Protein AF-A0A7G2T806-F1 (afdb_monomer)

Structure (mmCIF, N/CA/C/O backbone):
data_AF-A0A7G2T806-F1
#
_entry.id   AF-A0A7G2T806-F1
#
loop_
_atom_site.group_PDB
_atom_site.id
_atom_site.type_symbol
_atom_site.label_atom_id
_atom_site.label_alt_id
_atom_site.label_comp_id
_atom_site.label_asym_id
_atom_site.label_entity_id
_atom_site.label_seq_id
_atom_site.pdbx_PDB_ins_code
_atom_site.Cartn_x
_atom_site.Cartn_y
_atom_site.Cartn_z
_atom_site.occupancy
_atom_site.B_iso_or_equiv
_atom_site.auth_seq_id
_atom_site.auth_comp_id
_atom_site.auth_asym_id
_atom_site.auth_atom_id
_atom_site.pdbx_PDB_model_num
ATOM 1 N N . SER A 1 1 ? 8.020 -15.456 20.605 1.00 43.50 1 SER A N 1
ATOM 2 C CA . SER A 1 1 ? 7.090 -15.960 19.580 1.00 43.50 1 SER A CA 1
ATOM 3 C C . SER A 1 1 ? 6.884 -14.900 18.518 1.00 43.50 1 SER A C 1
ATOM 5 O O . SER A 1 1 ? 6.192 -13.926 18.772 1.00 43.50 1 SER A O 1
ATOM 7 N N . VAL A 1 2 ? 7.524 -15.080 17.362 1.00 41.25 2 VAL A N 1
ATOM 8 C CA . VAL A 1 2 ? 7.522 -14.189 16.179 1.00 41.25 2 VAL A CA 1
ATOM 9 C C . VAL A 1 2 ? 6.263 -14.452 15.332 1.00 41.25 2 VAL A C 1
ATOM 11 O O . VAL A 1 2 ? 6.319 -14.636 14.124 1.00 41.25 2 VAL A O 1
ATOM 14 N N . ASN A 1 3 ? 5.105 -14.598 15.983 1.00 41.94 3 ASN A N 1
ATOM 15 C CA . ASN A 1 3 ? 3.905 -15.166 15.347 1.00 41.94 3 ASN A CA 1
ATOM 16 C C . ASN A 1 3 ? 2.824 -14.126 15.012 1.00 41.94 3 ASN A C 1
ATOM 18 O O . ASN A 1 3 ? 1.740 -14.507 14.590 1.00 41.94 3 ASN A O 1
ATOM 22 N N . TYR A 1 4 ? 3.125 -12.831 15.151 1.00 45.28 4 TYR A N 1
ATOM 23 C CA . TYR A 1 4 ? 2.232 -11.732 14.743 1.00 45.28 4 TYR A CA 1
ATOM 24 C C . TYR A 1 4 ? 2.911 -10.695 13.828 1.00 45.28 4 TYR A C 1
ATOM 26 O O . TYR A 1 4 ? 2.282 -9.727 13.416 1.00 45.28 4 TYR A O 1
ATOM 34 N N . GLU A 1 5 ? 4.188 -10.894 13.488 1.00 42.94 5 GLU A N 1
ATOM 35 C CA . GLU A 1 5 ? 5.012 -9.926 12.741 1.00 42.94 5 GLU A CA 1
ATOM 36 C C . GLU A 1 5 ? 5.092 -10.195 11.234 1.00 42.94 5 GLU A C 1
ATOM 38 O O . GLU A 1 5 ? 5.618 -9.384 10.471 1.00 42.94 5 GLU A O 1
ATOM 43 N N . MET A 1 6 ? 4.575 -11.327 10.768 1.00 48.59 6 MET A N 1
ATOM 44 C CA . MET A 1 6 ? 4.637 -11.672 9.357 1.00 48.59 6 MET A CA 1
ATOM 45 C C . MET A 1 6 ? 3.288 -11.413 8.705 1.00 48.59 6 MET A C 1
ATOM 47 O O . MET A 1 6 ? 2.423 -12.274 8.760 1.00 48.59 6 MET A O 1
ATOM 51 N N . THR A 1 7 ? 3.211 -10.242 8.050 1.00 54.28 7 THR A N 1
ATOM 52 C CA . THR A 1 7 ? 2.380 -9.893 6.874 1.00 54.28 7 THR A CA 1
ATOM 53 C C . THR A 1 7 ? 1.186 -8.959 7.064 1.00 54.28 7 THR A C 1
ATOM 55 O O . THR A 1 7 ? 0.091 -9.257 6.603 1.00 54.28 7 THR A O 1
ATOM 58 N N . ASN A 1 8 ? 1.410 -7.796 7.675 1.00 74.81 8 ASN A N 1
ATOM 59 C CA . ASN A 1 8 ? 0.408 -6.731 7.781 1.00 74.81 8 ASN A CA 1
ATOM 60 C C . ASN A 1 8 ? 0.984 -5.388 7.297 1.00 74.81 8 ASN A C 1
ATOM 62 O O . ASN A 1 8 ? 0.961 -4.412 8.036 1.00 74.81 8 ASN A O 1
ATOM 66 N N . SER A 1 9 ? 1.599 -5.331 6.113 1.00 88.81 9 SER A N 1
ATOM 67 C CA . SER A 1 9 ? 2.050 -4.063 5.515 1.00 88.81 9 SER A CA 1
ATOM 68 C C . SER A 1 9 ? 1.859 -4.068 4.004 1.00 88.81 9 SER A C 1
ATOM 70 O O . SER A 1 9 ? 1.898 -5.130 3.373 1.00 88.81 9 SER A O 1
ATOM 72 N N . LEU A 1 10 ? 1.698 -2.884 3.407 1.00 91.31 10 LEU A N 1
ATOM 73 C CA . LEU A 1 10 ? 1.575 -2.769 1.949 1.00 91.31 10 LEU A CA 1
ATOM 74 C C . LEU A 1 10 ? 2.855 -3.251 1.257 1.00 91.31 10 LEU A C 1
ATOM 76 O O . LEU A 1 10 ? 2.804 -3.938 0.237 1.00 91.31 10 LEU A O 1
ATOM 80 N N . ALA A 1 11 ? 4.008 -2.948 1.858 1.00 89.56 11 ALA A N 1
ATOM 81 C CA . ALA A 1 11 ? 5.305 -3.406 1.384 1.00 89.56 11 ALA A CA 1
ATOM 82 C C . ALA A 1 11 ? 5.385 -4.940 1.330 1.00 89.56 11 ALA A C 1
ATOM 84 O O . ALA A 1 11 ? 5.801 -5.496 0.321 1.00 89.56 11 ALA A O 1
ATOM 85 N N . ASP A 1 12 ? 4.953 -5.654 2.374 1.00 88.44 12 ASP A N 1
ATOM 86 C CA . ASP A 1 12 ? 4.938 -7.120 2.345 1.00 88.44 12 ASP A CA 1
ATOM 87 C C . ASP A 1 12 ? 4.063 -7.668 1.209 1.00 88.44 12 ASP A C 1
ATOM 89 O O . ASP A 1 12 ? 4.491 -8.551 0.460 1.00 88.44 12 ASP A O 1
ATOM 93 N N . PHE A 1 13 ? 2.867 -7.105 1.045 1.00 90.31 13 PHE A N 1
ATOM 94 C CA . PHE A 1 13 ? 1.930 -7.536 0.018 1.00 90.31 13 PHE A CA 1
ATOM 95 C C . PHE A 1 13 ? 2.500 -7.358 -1.401 1.00 90.31 13 PHE A C 1
ATOM 97 O O . PHE A 1 13 ? 2.522 -8.304 -2.198 1.00 90.31 13 PHE A O 1
ATOM 104 N N . PHE A 1 14 ? 3.020 -6.170 -1.716 1.00 90.94 14 PHE A N 1
ATOM 105 C CA . PHE A 1 14 ? 3.510 -5.852 -3.060 1.00 90.94 14 PHE A CA 1
ATOM 106 C C . PHE A 1 14 ? 4.915 -6.393 -3.362 1.00 90.94 14 PHE A C 1
ATOM 108 O O . PHE A 1 14 ? 5.203 -6.713 -4.515 1.00 90.94 14 PHE A O 1
ATOM 115 N N . VAL A 1 15 ? 5.772 -6.544 -2.349 1.00 87.94 15 VAL A N 1
ATOM 116 C CA . VAL A 1 15 ? 7.162 -7.002 -2.518 1.00 87.94 15 VAL A CA 1
ATOM 117 C C . VAL A 1 15 ? 7.279 -8.514 -2.353 1.00 87.94 15 VAL A C 1
ATOM 119 O O . VAL A 1 15 ? 7.823 -9.184 -3.225 1.00 87.94 15 VAL A O 1
ATOM 122 N N . ARG A 1 16 ? 6.764 -9.078 -1.253 1.00 85.81 16 ARG A N 1
ATOM 123 C CA . ARG A 1 16 ? 7.011 -10.484 -0.887 1.00 85.81 16 ARG A CA 1
ATOM 124 C C . ARG A 1 16 ? 5.907 -11.433 -1.342 1.00 85.81 16 ARG A C 1
ATOM 126 O O . ARG A 1 16 ? 6.215 -12.528 -1.800 1.00 85.81 16 ARG A O 1
ATOM 133 N N . ARG A 1 17 ? 4.632 -11.044 -1.227 1.00 85.94 17 ARG A N 1
ATOM 134 C CA . ARG A 1 17 ? 3.499 -11.939 -1.543 1.00 85.94 17 ARG A CA 1
ATOM 135 C C . ARG A 1 17 ? 3.149 -11.984 -3.023 1.00 85.94 17 ARG A C 1
ATOM 137 O O . ARG A 1 17 ? 2.762 -13.035 -3.522 1.00 85.94 17 ARG A O 1
ATOM 144 N N . THR A 1 18 ? 3.260 -10.851 -3.708 1.00 88.31 18 THR A N 1
ATOM 145 C CA . THR A 1 18 ? 2.917 -10.752 -5.134 1.00 88.31 18 THR A CA 1
ATOM 146 C C . THR A 1 18 ? 4.132 -10.560 -6.036 1.00 88.31 18 THR A C 1
ATOM 148 O O . THR A 1 18 ? 4.032 -10.820 -7.231 1.00 88.31 18 THR A O 1
ATOM 151 N N . GLY A 1 19 ? 5.261 -10.078 -5.500 1.00 86.25 19 GLY A N 1
ATOM 152 C CA . GLY A 1 19 ? 6.443 -9.723 -6.292 1.00 86.25 19 GLY A CA 1
ATOM 153 C C . GLY A 1 19 ? 6.215 -8.578 -7.287 1.00 86.25 19 GLY A C 1
ATOM 154 O O . GLY A 1 19 ? 7.089 -8.299 -8.107 1.00 86.25 19 GLY A O 1
ATOM 155 N N . ARG A 1 20 ? 5.056 -7.904 -7.247 1.00 87.75 20 ARG A N 1
ATOM 156 C CA . ARG A 1 20 ? 4.668 -6.878 -8.228 1.00 87.75 20 ARG A CA 1
ATOM 157 C C . ARG A 1 20 ? 5.642 -5.713 -8.265 1.00 87.75 20 ARG A C 1
ATOM 159 O O . ARG A 1 20 ? 5.871 -5.188 -9.342 1.00 87.75 20 ARG A O 1
ATOM 166 N N . LEU A 1 21 ? 6.252 -5.358 -7.136 1.00 86.56 21 LEU A N 1
ATOM 167 C CA . LEU A 1 21 ? 7.240 -4.281 -7.099 1.00 86.56 21 LEU A CA 1
ATOM 168 C C . LEU A 1 21 ? 8.443 -4.543 -8.027 1.00 86.56 21 LEU A C 1
ATOM 170 O O . LEU A 1 21 ? 8.934 -3.606 -8.642 1.00 86.56 21 LEU A O 1
ATOM 174 N N . TYR A 1 22 ? 8.869 -5.801 -8.188 1.00 83.56 22 TYR A N 1
ATOM 175 C CA . TYR A 1 22 ? 10.016 -6.156 -9.035 1.00 83.56 22 TYR A CA 1
ATOM 176 C C . TYR A 1 22 ? 9.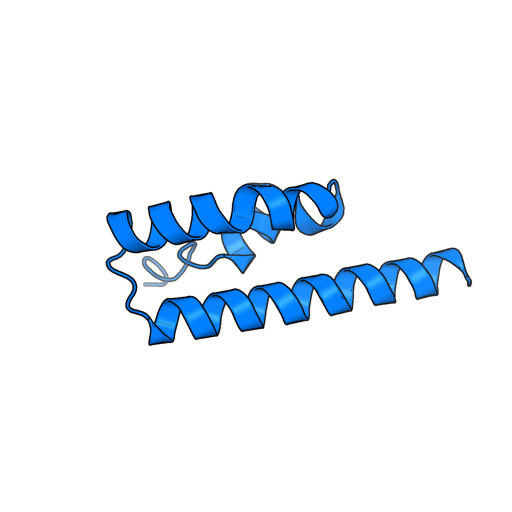627 -6.535 -10.465 1.00 83.56 22 TYR A C 1
ATOM 178 O O . TYR A 1 22 ? 10.357 -6.245 -11.405 1.00 83.56 22 TYR A O 1
ATOM 186 N N . PHE A 1 23 ? 8.485 -7.205 -10.644 1.00 83.81 23 PHE A N 1
ATOM 187 C CA . PHE A 1 23 ? 8.129 -7.805 -11.936 1.00 83.81 23 PHE A CA 1
ATOM 188 C C . PHE A 1 23 ? 7.019 -7.063 -12.685 1.00 83.81 23 PHE A C 1
ATOM 190 O O . PHE A 1 23 ? 6.808 -7.323 -13.867 1.00 83.81 23 PHE A O 1
ATOM 197 N N . ASN A 1 24 ? 6.259 -6.192 -12.011 1.00 86.75 24 ASN A N 1
ATOM 198 C CA . ASN A 1 24 ? 5.124 -5.489 -12.610 1.00 86.75 24 ASN A CA 1
ATOM 199 C C . ASN A 1 24 ? 4.774 -4.195 -11.848 1.00 86.75 24 ASN A C 1
ATOM 201 O O . ASN A 1 24 ? 3.672 -4.045 -11.304 1.00 86.75 24 ASN A O 1
ATOM 205 N N . ILE A 1 25 ? 5.747 -3.285 -11.764 1.00 87.88 25 ILE A N 1
ATOM 206 C CA . ILE A 1 25 ? 5.707 -2.117 -10.875 1.00 87.88 25 ILE A CA 1
ATOM 207 C C . ILE A 1 25 ? 4.521 -1.180 -11.156 1.00 87.88 25 ILE A C 1
ATOM 209 O O . ILE A 1 25 ? 3.905 -0.670 -10.223 1.00 87.88 25 ILE A O 1
ATOM 213 N N . GLU A 1 26 ? 4.107 -1.044 -12.419 1.00 86.44 26 GLU A N 1
ATOM 214 C CA . GLU A 1 26 ? 2.958 -0.218 -12.826 1.00 86.44 26 GLU A CA 1
ATOM 215 C C . GLU A 1 26 ? 1.643 -0.674 -12.177 1.00 86.44 26 GLU A C 1
ATOM 217 O O . GLU A 1 26 ? 0.776 0.138 -11.841 1.00 86.44 26 GLU A O 1
ATOM 222 N N . THR A 1 27 ? 1.499 -1.981 -11.932 1.00 88.88 2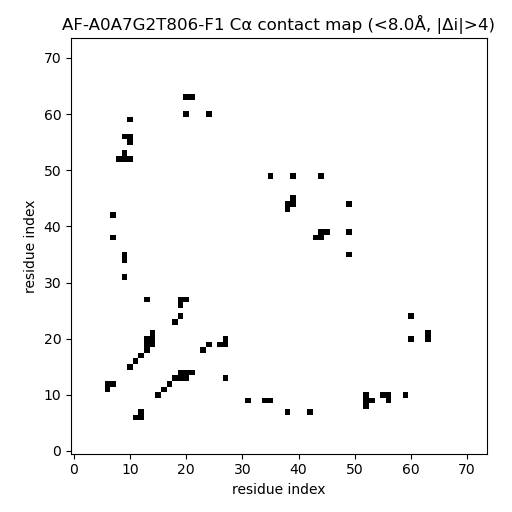7 THR A N 1
ATOM 223 C CA . THR A 1 27 ? 0.296 -2.524 -11.289 1.00 88.88 27 THR A CA 1
ATOM 224 C C . THR A 1 27 ? 0.228 -2.216 -9.798 1.00 88.88 27 THR A C 1
ATOM 226 O O . THR A 1 27 ? -0.862 -2.242 -9.228 1.00 88.88 27 THR A O 1
ATOM 229 N N . VAL A 1 28 ? 1.351 -1.893 -9.146 1.00 89.25 28 VAL A N 1
ATOM 230 C CA . VAL A 1 28 ? 1.359 -1.545 -7.717 1.00 89.25 28 VAL A CA 1
ATOM 231 C C . VAL A 1 28 ? 0.487 -0.316 -7.480 1.00 89.25 28 VAL A C 1
ATOM 233 O O . VAL A 1 28 ? -0.381 -0.353 -6.614 1.00 89.25 28 VAL A O 1
ATOM 236 N N . THR A 1 29 ? 0.634 0.729 -8.296 1.00 85.12 29 THR A N 1
ATOM 237 C CA . THR A 1 29 ? -0.182 1.950 -8.199 1.00 85.12 29 THR A CA 1
ATOM 238 C C . THR A 1 29 ? -1.662 1.675 -8.475 1.00 85.12 29 THR A C 1
ATOM 240 O O . THR A 1 29 ? -2.521 2.215 -7.784 1.00 85.12 29 THR A O 1
ATOM 243 N N . GLN A 1 30 ? -1.969 0.786 -9.427 1.00 90.00 30 GLN A N 1
ATOM 244 C CA . GLN A 1 30 ? -3.348 0.426 -9.788 1.00 90.00 30 GLN A CA 1
ATOM 245 C C . GLN A 1 30 ? -4.082 -0.306 -8.656 1.00 90.00 30 GLN A C 1
ATOM 247 O O . GLN A 1 30 ? -5.242 -0.012 -8.378 1.00 90.00 30 GLN A O 1
ATOM 252 N N . TYR A 1 31 ? -3.414 -1.253 -7.990 1.00 92.06 31 TYR A N 1
ATOM 253 C CA . TYR A 1 31 ? -4.030 -2.068 -6.936 1.00 92.06 31 TYR A CA 1
ATOM 254 C C . TYR A 1 31 ? -3.869 -1.484 -5.531 1.00 92.06 31 TYR A C 1
ATOM 256 O O . TYR A 1 31 ? -4.490 -1.985 -4.593 1.00 92.06 31 TYR A O 1
ATOM 264 N N . ARG A 1 32 ? -3.061 -0.431 -5.364 1.00 93.44 32 ARG A N 1
ATOM 265 C CA . ARG A 1 32 ? -2.766 0.171 -4.059 1.00 93.44 32 ARG A CA 1
ATOM 266 C C . ARG A 1 32 ? -4.026 0.570 -3.304 1.00 93.44 32 ARG A C 1
ATOM 268 O O . ARG A 1 32 ? -4.157 0.216 -2.140 1.00 93.44 32 ARG A O 1
ATOM 275 N N . GLN A 1 33 ? -4.943 1.283 -3.955 1.00 94.31 33 GLN A N 1
ATOM 276 C CA . GLN A 1 33 ? -6.150 1.784 -3.295 1.00 94.31 33 GLN A CA 1
ATOM 277 C C . GLN A 1 33 ? -7.028 0.638 -2.778 1.00 94.31 33 GLN A C 1
ATOM 279 O O . GLN A 1 33 ? -7.481 0.680 -1.637 1.00 94.31 33 GLN A O 1
ATOM 284 N N . GLN A 1 34 ? -7.222 -0.403 -3.593 1.00 94.75 34 GLN A N 1
ATOM 285 C CA . GLN A 1 34 ? -7.989 -1.579 -3.187 1.00 94.75 34 GLN A CA 1
ATOM 286 C C . GLN A 1 34 ? -7.310 -2.305 -2.023 1.00 94.75 34 GLN A C 1
ATOM 288 O O . GLN A 1 34 ? -7.971 -2.631 -1.043 1.00 94.75 34 GLN A O 1
ATOM 293 N N . ALA A 1 35 ? -5.989 -2.497 -2.095 1.00 93.38 35 ALA A N 1
ATOM 294 C CA . ALA A 1 35 ? -5.234 -3.114 -1.012 1.00 93.38 35 ALA A CA 1
ATOM 295 C C . ALA A 1 35 ? -5.367 -2.306 0.286 1.00 93.38 35 ALA A C 1
ATOM 297 O O . ALA A 1 35 ? -5.697 -2.870 1.318 1.00 93.38 35 ALA A O 1
ATOM 298 N N . VAL A 1 36 ? -5.197 -0.982 0.252 1.00 95.00 36 VAL A N 1
ATOM 299 C CA . VAL A 1 36 ? -5.397 -0.129 1.436 1.00 95.00 36 VAL A CA 1
ATOM 300 C C . VAL A 1 36 ? -6.795 -0.320 2.024 1.00 95.00 36 VAL A C 1
ATOM 302 O O . VAL A 1 36 ? -6.9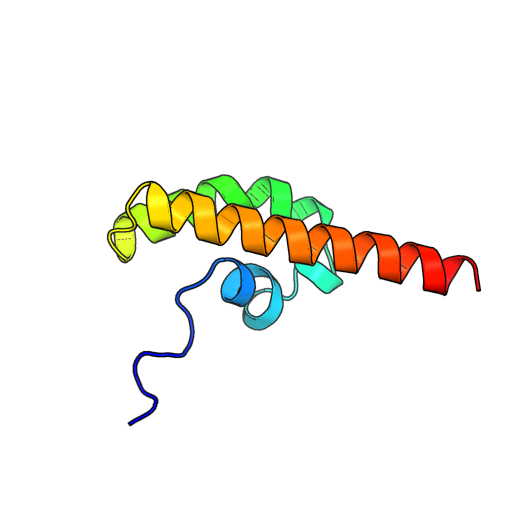14 -0.495 3.233 1.00 95.00 36 VAL A O 1
ATOM 305 N N . GLN A 1 37 ? -7.837 -0.343 1.190 1.00 95.62 37 GLN A N 1
ATOM 306 C CA . GLN A 1 37 ? -9.206 -0.531 1.667 1.00 95.62 37 GLN A CA 1
ATOM 307 C C . GLN A 1 37 ? -9.408 -1.893 2.337 1.00 95.62 37 GLN A C 1
ATOM 309 O O . GLN A 1 37 ? -10.048 -1.972 3.384 1.00 95.62 37 GLN A O 1
ATOM 314 N N . ASP A 1 38 ? -8.844 -2.954 1.766 1.00 93.88 38 ASP A N 1
ATOM 315 C CA . ASP A 1 38 ? -8.900 -4.286 2.361 1.00 93.88 38 ASP A CA 1
ATOM 316 C C . ASP A 1 38 ? -8.179 -4.297 3.717 1.00 93.88 38 ASP A C 1
ATOM 318 O O . ASP A 1 38 ? -8.708 -4.815 4.696 1.00 93.88 38 ASP A O 1
ATOM 322 N N . PHE A 1 39 ? -7.009 -3.664 3.822 1.00 93.06 39 PHE A N 1
ATOM 323 C CA . PHE A 1 39 ? -6.266 -3.583 5.081 1.00 93.06 39 PHE A CA 1
ATOM 324 C C . PHE A 1 39 ? -6.993 -2.743 6.143 1.00 93.06 39 PHE A C 1
ATOM 326 O O . PHE A 1 39 ? -7.005 -3.142 7.304 1.00 93.06 39 PHE A O 1
ATOM 333 N N . ILE A 1 40 ? -7.663 -1.649 5.763 1.00 94.38 40 ILE A N 1
ATOM 334 C CA . ILE A 1 40 ? -8.554 -0.902 6.668 1.00 94.38 40 ILE A CA 1
ATOM 335 C C . ILE A 1 40 ? -9.666 -1.819 7.184 1.00 94.38 40 ILE A C 1
ATOM 337 O O . ILE A 1 40 ? -9.896 -1.883 8.384 1.00 94.38 40 ILE A O 1
ATOM 341 N N . ASN A 1 41 ? -10.320 -2.567 6.293 1.00 93.62 41 ASN A N 1
ATOM 342 C CA . ASN A 1 41 ? -11.472 -3.395 6.650 1.00 93.62 41 ASN A CA 1
ATOM 343 C C . ASN A 1 41 ? -11.106 -4.638 7.479 1.00 93.62 41 ASN A C 1
ATOM 345 O O . ASN A 1 41 ? -11.910 -5.082 8.293 1.00 93.62 41 ASN A O 1
ATOM 349 N N . TYR A 1 42 ? -9.942 -5.246 7.231 1.00 91.19 42 TYR A N 1
ATOM 350 C CA . TYR A 1 42 ? -9.544 -6.507 7.869 1.00 91.19 42 TYR A CA 1
ATOM 351 C C . TYR A 1 42 ? -8.635 -6.325 9.086 1.00 91.19 42 TYR A C 1
ATOM 353 O O . TYR A 1 42 ? -8.581 -7.224 9.925 1.00 91.19 42 TYR A O 1
ATOM 361 N N . LEU A 1 43 ? -7.892 -5.216 9.165 1.00 89.69 43 LEU A N 1
ATOM 362 C CA . LEU A 1 43 ? -6.909 -4.955 10.223 1.00 89.69 43 LEU A CA 1
ATOM 363 C C . LEU A 1 43 ? -7.193 -3.668 11.006 1.00 89.69 43 LEU A C 1
ATOM 365 O O . LEU A 1 43 ? -6.343 -3.263 11.799 1.00 89.69 43 LEU A O 1
ATOM 369 N N . ASP A 1 44 ? -8.342 -3.029 10.765 1.00 91.81 44 ASP A N 1
ATOM 370 C CA . ASP A 1 44 ? -8.791 -1.807 11.439 1.00 91.81 44 ASP A CA 1
ATOM 371 C C . ASP A 1 44 ? -7.740 -0.683 11.403 1.00 91.81 44 ASP A C 1
ATOM 373 O O . ASP A 1 44 ? -7.465 -0.022 12.406 1.00 91.81 44 ASP A O 1
ATOM 377 N N . TRP A 1 45 ? -7.097 -0.480 10.247 1.00 93.56 45 TRP A N 1
ATOM 378 C CA . TRP A 1 45 ? -6.127 0.606 10.093 1.00 93.56 45 TRP A CA 1
ATOM 379 C C . TRP A 1 45 ? -6.797 1.973 10.180 1.00 93.56 45 TRP A C 1
A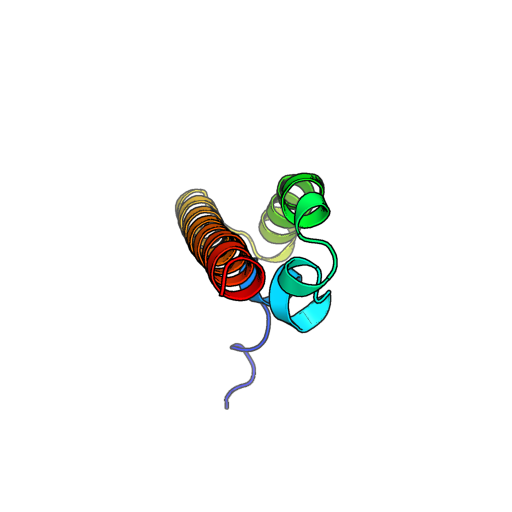TOM 381 O O . TRP A 1 45 ? -7.750 2.262 9.457 1.00 93.56 45 TRP A O 1
ATOM 391 N N . ASP A 1 46 ? -6.225 2.834 11.015 1.00 95.25 46 ASP A N 1
ATOM 392 C CA . ASP A 1 46 ? -6.573 4.245 11.080 1.00 95.25 46 ASP A CA 1
ATOM 393 C C . ASP A 1 46 ? -5.854 5.069 9.999 1.00 95.25 46 ASP A C 1
ATOM 395 O O . ASP A 1 46 ? -4.993 4.591 9.251 1.00 95.25 46 ASP A O 1
ATOM 399 N N . GLU A 1 47 ? -6.227 6.343 9.906 1.00 96.56 47 GLU A N 1
ATOM 400 C CA . GLU A 1 47 ? -5.675 7.273 8.920 1.00 96.56 47 GLU A CA 1
ATOM 401 C C . GLU A 1 47 ? -4.156 7.451 9.067 1.00 96.56 47 GLU A C 1
ATOM 403 O O . GLU A 1 47 ? -3.447 7.547 8.061 1.00 96.56 47 GLU A O 1
ATOM 408 N N . GLU A 1 48 ? -3.640 7.450 10.302 1.00 96.69 48 GLU A N 1
ATOM 409 C CA . GLU A 1 48 ? -2.206 7.575 10.575 1.00 96.69 48 GLU A CA 1
ATOM 410 C C . GLU A 1 48 ? -1.444 6.367 10.020 1.00 96.69 48 GLU A C 1
ATOM 412 O O . GLU A 1 48 ? -0.440 6.522 9.313 1.00 96.69 48 GLU A O 1
ATOM 417 N N . ARG A 1 49 ? -1.953 5.155 10.263 1.00 94.94 49 ARG A N 1
ATOM 418 C CA . ARG A 1 49 ? -1.357 3.928 9.746 1.00 94.94 49 ARG A CA 1
ATOM 419 C C . ARG A 1 49 ? -1.413 3.873 8.227 1.00 94.94 49 ARG A C 1
ATOM 421 O O . ARG A 1 49 ? -0.418 3.507 7.598 1.00 94.94 49 ARG A O 1
ATOM 428 N N . VAL A 1 50 ? -2.538 4.260 7.631 1.00 95.62 50 VAL A N 1
ATOM 429 C CA . VAL A 1 50 ? -2.689 4.329 6.172 1.00 95.62 50 VAL A 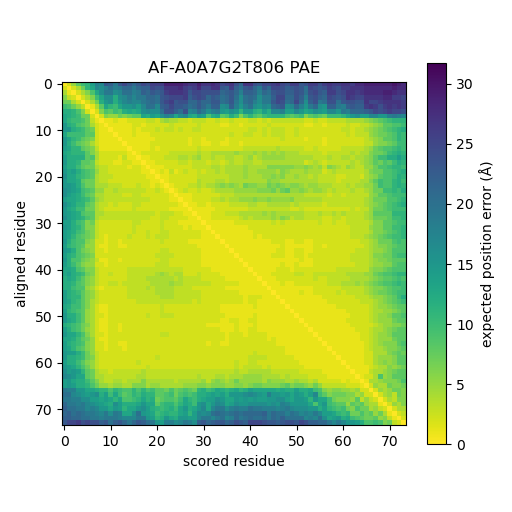CA 1
ATOM 430 C C . VAL A 1 50 ? -1.668 5.296 5.571 1.00 95.62 50 VAL A C 1
ATOM 432 O O . VAL A 1 50 ? -0.998 4.946 4.597 1.00 95.62 50 VAL A O 1
ATOM 435 N N . ALA A 1 51 ? -1.503 6.487 6.147 1.00 96.62 51 ALA A N 1
ATOM 436 C CA . ALA A 1 51 ? -0.525 7.465 5.677 1.00 96.62 51 ALA A CA 1
ATOM 437 C C . ALA A 1 51 ? 0.915 6.935 5.782 1.00 96.62 51 ALA A C 1
ATOM 439 O O . ALA A 1 51 ? 1.685 7.035 4.822 1.00 96.62 51 ALA A O 1
ATOM 440 N N . PHE A 1 52 ? 1.263 6.318 6.91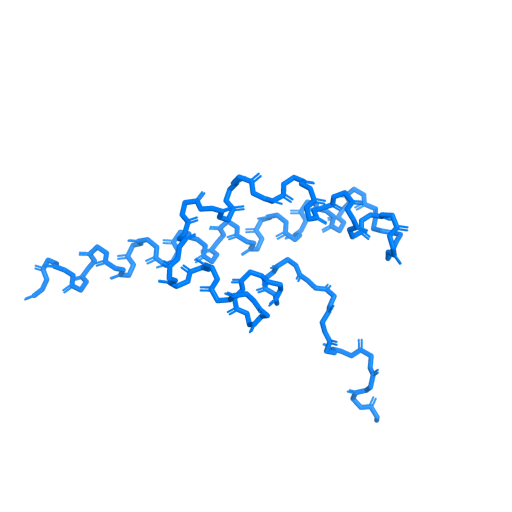4 1.00 95.44 52 PHE A N 1
ATOM 441 C CA . PHE A 1 52 ? 2.576 5.712 7.133 1.00 95.44 52 PHE A CA 1
ATOM 442 C C . PHE A 1 52 ? 2.898 4.620 6.099 1.00 95.44 52 PHE A C 1
ATOM 444 O O . PHE A 1 52 ? 3.979 4.610 5.508 1.00 95.44 52 PHE A O 1
ATOM 451 N N . GLU A 1 53 ? 1.955 3.714 5.848 1.00 95.62 53 GLU A N 1
ATOM 452 C CA . GLU A 1 53 ? 2.136 2.592 4.922 1.00 95.62 53 GLU A CA 1
ATOM 453 C C . GLU A 1 53 ? 2.233 3.049 3.464 1.00 95.62 53 GLU A C 1
ATOM 455 O O . GLU A 1 53 ? 3.063 2.532 2.715 1.00 95.62 53 GLU A O 1
ATOM 460 N N . ASN A 1 54 ? 1.439 4.049 3.065 1.00 94.62 54 ASN A N 1
ATOM 461 C CA . ASN A 1 54 ? 1.537 4.637 1.729 1.00 94.62 54 ASN A CA 1
ATOM 462 C C . ASN A 1 54 ? 2.894 5.306 1.511 1.00 94.62 54 ASN A C 1
ATOM 464 O O . ASN A 1 54 ? 3.548 5.018 0.512 1.00 94.62 54 ASN A O 1
ATOM 468 N N . LYS A 1 55 ? 3.360 6.112 2.476 1.00 95.44 55 LYS A N 1
ATOM 469 C CA . LYS A 1 55 ? 4.678 6.753 2.399 1.00 95.44 55 LYS A CA 1
ATOM 470 C C . LYS A 1 55 ? 5.797 5.722 2.240 1.00 95.44 55 LYS A C 1
ATOM 472 O O . LYS A 1 55 ? 6.658 5.872 1.382 1.00 95.44 55 LYS A O 1
ATOM 477 N N . LYS A 1 56 ? 5.761 4.648 3.031 1.00 93.94 56 LYS A N 1
ATOM 478 C CA . LYS A 1 56 ? 6.755 3.572 2.944 1.00 93.94 56 LYS A CA 1
ATOM 479 C C . LYS A 1 56 ? 6.725 2.858 1.591 1.00 93.94 56 LYS A C 1
ATOM 481 O O . LYS A 1 56 ? 7.771 2.488 1.065 1.00 93.94 56 LYS A O 1
ATOM 486 N N . LEU A 1 57 ? 5.536 2.631 1.030 1.00 93.25 57 LEU A N 1
ATOM 487 C CA . LEU A 1 57 ? 5.406 2.046 -0.302 1.00 93.25 57 LEU A CA 1
ATOM 488 C C . LEU A 1 57 ? 5.937 2.991 -1.392 1.00 93.25 57 LEU A C 1
ATOM 490 O O . LEU A 1 57 ? 6.550 2.511 -2.341 1.00 93.25 57 LEU A O 1
ATOM 494 N N . ASP A 1 58 ? 5.741 4.304 -1.253 1.00 93.56 58 ASP A N 1
ATOM 495 C CA . ASP A 1 58 ? 6.288 5.306 -2.175 1.00 93.56 58 ASP A CA 1
ATOM 496 C C . ASP A 1 58 ? 7.818 5.342 -2.153 1.00 93.56 58 ASP A C 1
ATOM 498 O O . ASP A 1 58 ? 8.432 5.335 -3.216 1.00 93.56 58 ASP A O 1
ATOM 502 N N . GLU A 1 59 ? 8.432 5.305 -0.967 1.00 93.00 59 GLU A N 1
ATOM 503 C CA . GLU A 1 59 ? 9.891 5.207 -0.815 1.00 93.00 59 GLU A CA 1
ATOM 504 C C . GLU A 1 59 ? 10.437 3.958 -1.528 1.00 93.00 59 GLU A C 1
ATOM 506 O O . GLU A 1 59 ? 11.364 4.051 -2.329 1.00 93.00 59 GLU A O 1
ATOM 511 N N . LEU A 1 60 ? 9.794 2.799 -1.339 1.00 91.00 60 LEU A N 1
ATOM 512 C CA . LEU A 1 60 ? 10.195 1.557 -2.010 1.00 91.00 60 LEU A CA 1
ATOM 513 C C . LEU A 1 60 ? 10.041 1.611 -3.534 1.00 91.00 60 LEU A C 1
ATOM 515 O O . LEU A 1 60 ? 10.845 1.018 -4.252 1.00 91.00 60 LEU A O 1
ATOM 519 N N . LEU A 1 61 ? 8.998 2.272 -4.037 1.00 90.44 61 LEU A N 1
ATOM 520 C CA . LEU A 1 61 ? 8.798 2.430 -5.476 1.00 90.44 61 LEU A CA 1
ATOM 521 C C . LEU A 1 61 ? 9.826 3.379 -6.076 1.00 90.44 61 LEU A C 1
ATOM 523 O O . LEU A 1 61 ? 10.364 3.066 -7.133 1.00 90.44 61 LEU A O 1
ATOM 527 N N . TYR A 1 62 ? 10.119 4.489 -5.397 1.00 90.69 62 TYR A N 1
ATOM 528 C CA . TYR A 1 62 ? 11.166 5.418 -5.803 1.00 90.69 62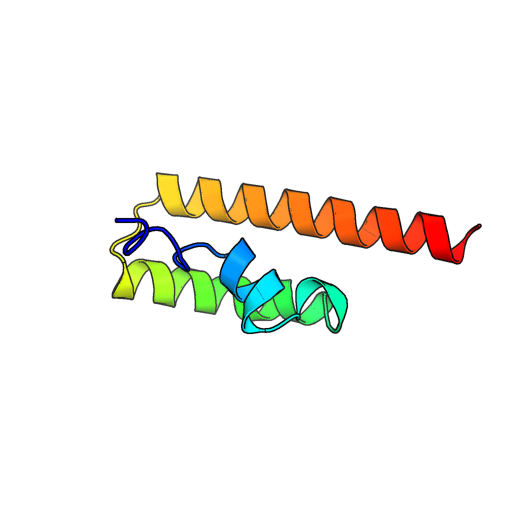 TYR A CA 1
ATOM 529 C C . TYR A 1 62 ? 12.516 4.702 -5.895 1.00 90.69 62 TYR A C 1
ATOM 531 O O . TYR A 1 62 ? 13.173 4.775 -6.934 1.00 90.69 62 TYR A O 1
ATOM 539 N N . ASP A 1 63 ? 12.897 3.966 -4.849 1.00 88.50 63 ASP A N 1
ATOM 540 C CA . ASP A 1 63 ? 14.153 3.219 -4.821 1.00 88.50 63 ASP A CA 1
ATOM 541 C C . ASP A 1 63 ? 14.208 2.188 -5.950 1.00 88.50 63 ASP A C 1
ATOM 543 O O . ASP A 1 63 ? 15.209 2.105 -6.661 1.00 88.50 63 ASP A O 1
ATOM 547 N N . ALA A 1 64 ? 13.119 1.444 -6.174 1.00 84.88 64 ALA A N 1
ATOM 548 C CA . ALA A 1 64 ? 13.049 0.468 -7.253 1.00 84.88 64 ALA A CA 1
ATOM 549 C C . ALA A 1 64 ? 13.217 1.128 -8.629 1.00 84.88 64 ALA A C 1
ATOM 551 O O . ALA A 1 64 ? 14.060 0.691 -9.409 1.00 84.88 64 ALA A O 1
ATOM 552 N N . THR A 1 65 ? 12.470 2.193 -8.939 1.00 83.12 65 THR A N 1
ATOM 553 C CA . THR A 1 65 ? 12.536 2.828 -10.266 1.00 83.12 65 THR A CA 1
ATOM 554 C C . THR A 1 65 ? 13.883 3.493 -10.540 1.00 83.12 65 THR A C 1
ATOM 556 O O . THR A 1 65 ? 14.371 3.401 -11.662 1.00 83.12 65 THR A O 1
ATOM 559 N N . HIS A 1 66 ? 14.507 4.118 -9.536 1.00 84.06 66 HIS A N 1
ATOM 560 C CA . HIS A 1 66 ? 15.813 4.769 -9.703 1.00 84.06 66 HIS A CA 1
ATOM 561 C C . H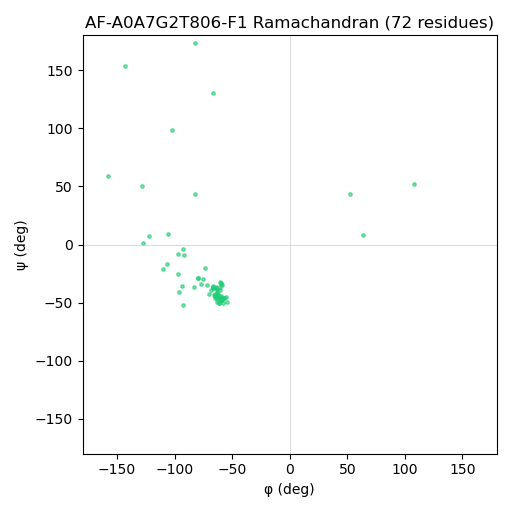IS A 1 66 ? 16.964 3.758 -9.741 1.00 84.06 66 HIS A C 1
ATOM 563 O O . HIS A 1 66 ? 17.929 3.957 -10.478 1.00 84.06 66 HIS A O 1
ATOM 569 N N . PHE A 1 67 ? 16.861 2.649 -8.999 1.00 74.69 67 PHE A N 1
ATOM 570 C CA . PHE A 1 67 ? 17.825 1.554 -9.096 1.00 74.69 67 PHE A CA 1
ATOM 571 C C . PHE A 1 67 ? 17.813 0.930 -10.499 1.00 74.69 67 PHE A C 1
ATOM 573 O O . PHE A 1 67 ? 18.866 0.836 -11.128 1.00 74.69 67 PHE A O 1
ATOM 580 N N . TYR A 1 68 ? 16.633 0.585 -11.032 1.00 61.94 68 TYR A N 1
ATOM 581 C CA . TYR A 1 68 ? 16.515 0.034 -12.389 1.00 61.94 68 TYR A CA 1
ATOM 582 C C . TYR A 1 68 ? 17.029 0.998 -13.466 1.00 61.94 68 TYR A C 1
ATOM 584 O O . TYR A 1 68 ? 17.684 0.558 -14.407 1.00 61.94 68 TYR A O 1
ATOM 592 N N . GLU A 1 69 ? 16.775 2.301 -13.331 1.00 61.56 69 GLU A N 1
ATOM 593 C CA . GLU A 1 69 ? 17.323 3.303 -14.252 1.00 61.56 69 GLU A CA 1
ATOM 594 C C . GLU A 1 69 ? 18.859 3.323 -14.213 1.00 61.56 69 GLU A C 1
ATOM 596 O O . GLU A 1 69 ? 19.502 3.345 -15.262 1.00 61.56 69 GLU A O 1
ATOM 601 N N . SER A 1 70 ? 19.453 3.236 -13.020 1.00 69.19 70 SER A N 1
ATOM 602 C CA . SER A 1 70 ? 20.910 3.214 -12.870 1.00 69.19 70 SER A CA 1
ATOM 603 C C . SER A 1 70 ? 21.575 1.956 -13.446 1.00 69.19 70 SER A C 1
ATOM 605 O O . SER A 1 70 ? 22.646 2.083 -14.031 1.00 69.19 70 SER A O 1
ATOM 607 N N . GLU A 1 71 ? 20.946 0.776 -13.348 1.00 63.12 71 GLU A N 1
ATOM 608 C CA . GLU A 1 71 ? 21.499 -0.481 -13.891 1.00 63.12 71 GLU A CA 1
ATOM 609 C C . GLU A 1 71 ? 21.298 -0.638 -15.404 1.00 63.12 71 GLU A C 1
ATOM 611 O O . GLU A 1 71 ? 22.093 -1.297 -16.066 1.00 63.12 71 GLU A O 1
ATOM 616 N N . ILE A 1 72 ? 20.246 -0.047 -15.981 1.00 61.28 72 ILE A N 1
ATOM 617 C CA . ILE A 1 72 ? 20.034 -0.063 -17.439 1.00 61.28 72 ILE A CA 1
ATOM 618 C C . ILE A 1 72 ? 20.986 0.914 -18.149 1.00 61.28 72 ILE A C 1
ATOM 620 O O . ILE A 1 72 ? 21.341 0.697 -19.309 1.00 61.28 72 ILE A O 1
ATOM 624 N N . LEU A 1 73 ? 21.381 1.997 -17.474 1.00 59.56 73 LEU A N 1
ATOM 625 C CA . LEU A 1 73 ? 22.275 3.026 -18.013 1.00 59.56 73 LEU A CA 1
ATOM 626 C C . LEU A 1 73 ? 23.768 2.785 -17.705 1.00 59.56 73 LEU A C 1
ATOM 628 O O . LEU A 1 73 ? 24.598 3.560 -18.187 1.00 59.56 73 LEU A O 1
ATOM 632 N N . SER A 1 74 ? 24.110 1.748 -16.928 1.00 51.97 74 SER A N 1
ATOM 633 C CA . SER A 1 74 ? 25.489 1.310 -16.631 1.00 51.97 74 SER A CA 1
ATOM 634 C C . SER A 1 74 ? 25.959 0.192 -17.555 1.00 51.97 74 SER A C 1
ATOM 636 O O . SER A 1 74 ? 27.117 0.265 -18.022 1.00 51.97 74 SER A O 1
#

Foldseek 3Di:
DCPPVPDLALCCCCCPVVVCLPPPVVVSVVCVVVVLVVSCVPVVDDPVRSVVRVVVVVVSSVCSVVVVVVVVVD

Sequence (74 aa):
SVNYEMTNSLADFFVRRTGRLYFNIETVTQYRQQAVQDFINYLDWDEERVAFENKKLDELLYDATHFYESEILS

pLDDT: mean 83.36, std 15.64, range [41.25, 96.69]

Secondary structure (DSSP, 8-state):
---SSSS-SHHIIIIIIS-HHHH-HHHHHHHHHHHHHHHHHHH---HHHHHHHHHHHHHHHHHHHHHHHHHH--

Radius of gyration: 13.58 Å; Cα contacts (8 Å, |Δi|>4): 42; chains: 1; bounding box: 37×24×38 Å

Solvent-accessible surface area (backbone atoms only — not comparable to full-atom values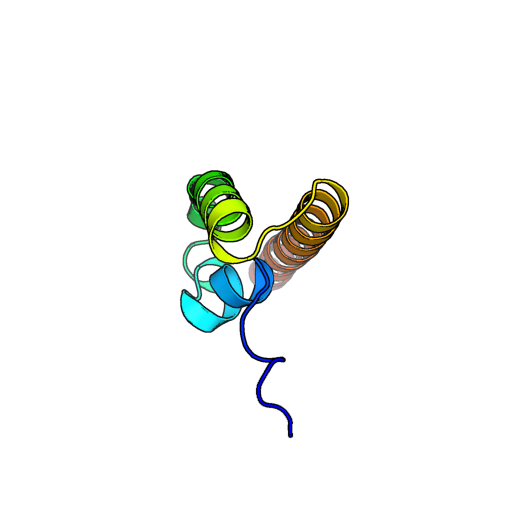): 4400 Å² total; per-residue (Å²): 134,87,80,83,76,83,77,89,46,61,52,42,47,38,49,72,74,63,35,27,59,81,80,40,48,76,53,46,70,72,46,42,64,59,51,52,51,50,45,31,75,78,67,69,51,49,72,69,56,50,52,53,42,51,53,54,40,48,54,53,48,52,52,49,57,54,49,52,52,53,64,75,74,104

Mean predicted aligned error: 6.33 Å

Nearest PDB structures (foldseek):
  3da1-assembly1_A  TM=8.974E-01  e=7.195E-03  unclassified
  2rgo-assembly1_A  TM=8.395E-01  e=3.597E-02  Streptococcus sp.